Protein AF-A0A2I3H633-F1 (afdb_monomer)

Structure (mmCIF, N/CA/C/O backbone):
data_AF-A0A2I3H633-F1
#
_entry.id   AF-A0A2I3H633-F1
#
loop_
_atom_site.group_PDB
_atom_site.id
_atom_site.type_symbol
_atom_site.label_atom_id
_atom_site.label_alt_id
_atom_site.label_comp_id
_atom_site.label_asym_id
_atom_site.label_entity_id
_atom_site.label_seq_id
_atom_site.pdbx_PDB_ins_code
_atom_site.Cartn_x
_atom_site.Cartn_y
_atom_site.Cartn_z
_atom_site.occupancy
_atom_site.B_iso_or_equiv
_atom_site.auth_seq_id
_atom_site.auth_comp_id
_atom_site.auth_asym_id
_atom_site.auth_atom_id
_atom_site.pdbx_PDB_model_num
ATOM 1 N N . PRO A 1 1 ? 17.598 2.550 -34.022 1.00 52.38 1 PRO A N 1
ATOM 2 C CA . PRO A 1 1 ? 18.642 1.670 -33.444 1.00 52.38 1 PRO A CA 1
ATOM 3 C C . PRO A 1 1 ? 18.935 1.914 -31.949 1.00 52.38 1 PRO A C 1
ATOM 5 O O . PRO A 1 1 ? 19.451 1.009 -31.315 1.00 52.38 1 PRO A O 1
ATOM 8 N N . GLU A 1 2 ? 18.577 3.071 -31.370 1.00 52.66 2 GLU A N 1
ATOM 9 C CA . GLU A 1 2 ? 18.823 3.387 -29.941 1.00 52.66 2 GLU A CA 1
ATOM 10 C C . GLU A 1 2 ? 17.601 3.143 -29.018 1.00 52.66 2 GLU A C 1
ATOM 12 O O . GLU A 1 2 ? 17.654 3.430 -27.829 1.00 52.66 2 GLU A O 1
ATOM 17 N N . LEU A 1 3 ? 16.475 2.642 -29.548 1.00 57.84 3 LEU A N 1
ATOM 18 C CA . LEU A 1 3 ? 15.181 2.586 -28.838 1.00 57.84 3 LEU A CA 1
ATOM 19 C C . LEU A 1 3 ? 14.712 1.173 -28.447 1.00 57.84 3 LEU A C 1
ATOM 21 O O . LEU A 1 3 ? 13.641 1.034 -27.870 1.00 57.84 3 LEU A O 1
ATOM 25 N N . GLU A 1 4 ? 15.500 0.130 -28.715 1.00 59.31 4 GLU A N 1
ATOM 26 C CA . GLU A 1 4 ? 15.067 -1.270 -28.531 1.00 59.31 4 GLU A CA 1
ATOM 27 C C . GLU A 1 4 ? 15.746 -1.987 -27.346 1.00 59.31 4 GLU A C 1
ATOM 29 O O . GLU A 1 4 ? 15.409 -3.124 -27.035 1.00 59.31 4 GLU A O 1
ATOM 34 N N . CYS A 1 5 ? 16.665 -1.334 -26.621 1.00 47.81 5 CYS A N 1
ATOM 35 C CA . CYS A 1 5 ? 17.382 -1.961 -25.498 1.00 47.81 5 CYS A CA 1
ATOM 36 C C . CYS A 1 5 ? 16.684 -1.826 -24.129 1.00 47.81 5 CYS A C 1
ATOM 38 O O . CYS A 1 5 ? 17.108 -2.483 -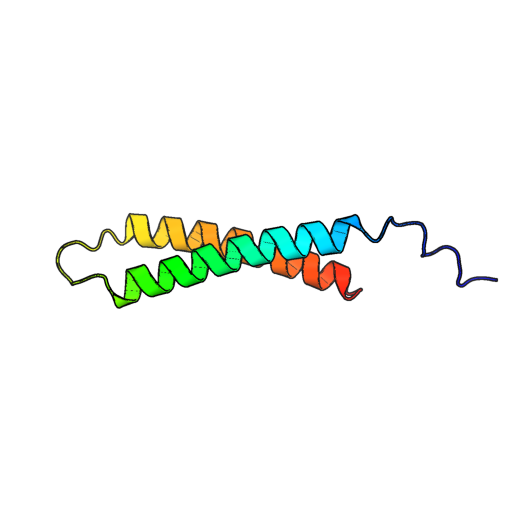23.177 1.00 47.81 5 CYS A O 1
ATOM 40 N N . LEU A 1 6 ? 15.624 -1.015 -24.004 1.00 51.44 6 LEU A N 1
ATOM 41 C CA . LEU A 1 6 ? 14.885 -0.859 -22.737 1.00 51.44 6 LEU A CA 1
ATOM 42 C C . LEU A 1 6 ? 13.839 -1.957 -22.481 1.00 51.44 6 LEU A C 1
ATOM 44 O O . LEU A 1 6 ? 13.256 -1.990 -21.402 1.00 51.44 6 LEU A O 1
ATOM 48 N N . ASP A 1 7 ? 13.644 -2.897 -23.409 1.00 48.41 7 ASP A N 1
ATOM 49 C CA . ASP A 1 7 ? 12.712 -4.022 -23.229 1.00 48.41 7 ASP A CA 1
ATOM 50 C C . ASP A 1 7 ? 13.307 -5.171 -22.379 1.00 48.41 7 ASP A C 1
ATOM 52 O O . ASP A 1 7 ? 12.625 -6.119 -21.996 1.00 48.41 7 ASP A O 1
ATOM 56 N N . ARG A 1 8 ? 14.593 -5.088 -21.992 1.00 42.12 8 ARG A N 1
ATOM 57 C CA . ARG A 1 8 ? 15.296 -6.135 -21.220 1.00 42.12 8 ARG A CA 1
ATOM 58 C C . ARG A 1 8 ? 15.038 -6.087 -19.706 1.00 42.12 8 ARG A C 1
ATOM 60 O O . ARG A 1 8 ? 15.854 -6.565 -18.919 1.00 42.12 8 ARG A O 1
ATOM 67 N N . MET A 1 9 ? 13.918 -5.525 -19.272 1.00 48.44 9 MET A N 1
ATOM 68 C CA . MET A 1 9 ? 13.408 -5.713 -17.915 1.00 48.44 9 MET A CA 1
ATOM 69 C C . MET A 1 9 ? 12.098 -6.456 -18.037 1.00 48.44 9 MET A C 1
ATOM 71 O O . MET A 1 9 ? 11.116 -5.839 -18.403 1.00 48.44 9 MET A O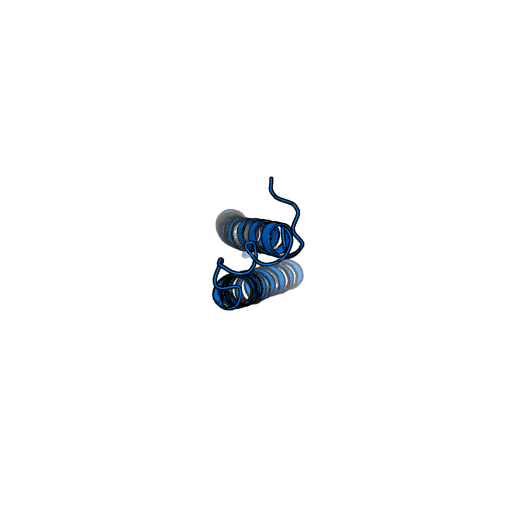 1
ATOM 75 N N . ASN A 1 10 ? 12.095 -7.756 -17.739 1.00 54.41 10 ASN A N 1
ATOM 76 C CA . ASN A 1 10 ? 10.941 -8.651 -17.831 1.00 54.41 10 ASN A CA 1
ATOM 77 C C . ASN A 1 10 ? 9.659 -7.969 -17.279 1.00 54.41 10 ASN A C 1
ATOM 79 O O . ASN A 1 10 ? 9.425 -8.010 -16.063 1.00 54.41 10 ASN A O 1
ATOM 83 N N . PRO A 1 11 ? 8.817 -7.336 -18.127 1.00 57.50 11 PRO A N 1
ATOM 84 C CA . PRO A 1 11 ? 7.786 -6.408 -17.656 1.00 57.50 11 PRO A CA 1
ATOM 85 C C . PRO A 1 11 ? 6.611 -7.142 -17.026 1.00 57.50 11 PRO A C 1
ATOM 87 O O . PRO A 1 11 ? 5.707 -6.518 -16.499 1.00 57.50 11 PRO A O 1
ATOM 90 N N . ALA A 1 12 ? 6.595 -8.474 -17.098 1.00 60.34 12 ALA A N 1
ATOM 91 C CA . ALA A 1 12 ? 5.484 -9.306 -16.665 1.00 60.34 12 ALA A CA 1
ATOM 92 C C . ALA A 1 12 ? 5.362 -9.414 -15.136 1.00 60.34 12 ALA A C 1
ATOM 94 O O . ALA A 1 12 ? 4.267 -9.656 -14.623 1.00 60.34 12 ALA A O 1
ATOM 95 N N . VAL A 1 13 ? 6.468 -9.238 -14.403 1.00 65.94 13 VAL A N 1
ATOM 96 C CA . VAL A 1 13 ? 6.517 -9.525 -12.958 1.00 65.94 13 VAL A CA 1
ATOM 97 C C . VAL A 1 13 ? 6.083 -8.321 -12.117 1.00 65.94 13 VAL A C 1
ATOM 99 O O . VAL A 1 13 ? 5.367 -8.481 -11.131 1.00 65.94 13 VAL A O 1
ATOM 102 N N . PHE A 1 14 ? 6.446 -7.109 -12.543 1.00 67.31 14 PHE A N 1
ATOM 103 C CA . PHE A 1 14 ? 6.055 -5.850 -11.900 1.00 67.31 14 PHE A CA 1
ATOM 104 C C . PHE A 1 14 ? 4.534 -5.625 -11.801 1.00 67.31 14 PHE A C 1
ATOM 106 O O . PHE A 1 14 ? 4.058 -5.359 -10.696 1.00 67.31 14 PHE A O 1
ATOM 113 N N . PRO A 1 15 ? 3.734 -5.765 -12.875 1.00 74.44 15 PRO A N 1
ATOM 114 C CA . PRO A 1 15 ? 2.288 -5.586 -12.807 1.00 74.44 15 PRO A CA 1
ATOM 115 C C . PRO A 1 15 ? 1.621 -6.691 -11.983 1.00 74.44 15 PRO A C 1
ATOM 117 O O . PRO A 1 15 ? 0.694 -6.396 -11.238 1.00 74.44 15 PRO A O 1
ATOM 120 N N . HIS A 1 16 ? 2.117 -7.934 -12.026 1.00 78.00 16 HIS A N 1
ATOM 121 C CA . HIS A 1 16 ? 1.602 -9.009 -11.167 1.00 78.00 16 HIS A CA 1
ATOM 122 C C . HIS A 1 16 ? 1.816 -8.702 -9.681 1.00 78.00 16 HIS A C 1
ATOM 124 O O . HIS A 1 16 ? 0.875 -8.802 -8.896 1.00 78.00 16 HIS A O 1
ATOM 130 N N . LEU A 1 17 ? 3.022 -8.276 -9.296 1.00 82.69 17 LEU A N 1
ATOM 131 C CA . LEU A 1 17 ? 3.319 -7.860 -7.922 1.00 82.69 17 LEU A CA 1
ATOM 132 C C . LEU A 1 17 ? 2.446 -6.670 -7.507 1.00 82.69 17 LEU A C 1
ATOM 134 O O . LEU A 1 17 ? 1.791 -6.731 -6.471 1.00 82.69 17 LEU A O 1
ATOM 138 N N . THR A 1 18 ? 2.368 -5.633 -8.345 1.00 84.81 18 THR A N 1
ATOM 139 C CA . THR A 1 18 ? 1.550 -4.435 -8.089 1.00 84.81 18 THR A CA 1
ATOM 140 C C . THR A 1 18 ? 0.095 -4.805 -7.828 1.00 84.81 18 THR A C 1
ATOM 142 O O . THR A 1 18 ? -0.467 -4.388 -6.820 1.00 84.81 18 THR A O 1
ATOM 145 N N . VAL A 1 19 ? -0.506 -5.624 -8.698 1.00 85.19 19 VAL A N 1
ATOM 146 C CA . VAL A 1 19 ? -1.907 -6.051 -8.583 1.00 85.19 19 VAL A CA 1
ATOM 147 C C . VAL A 1 19 ? -2.135 -6.870 -7.316 1.00 85.19 19 VAL A C 1
ATOM 149 O O . VAL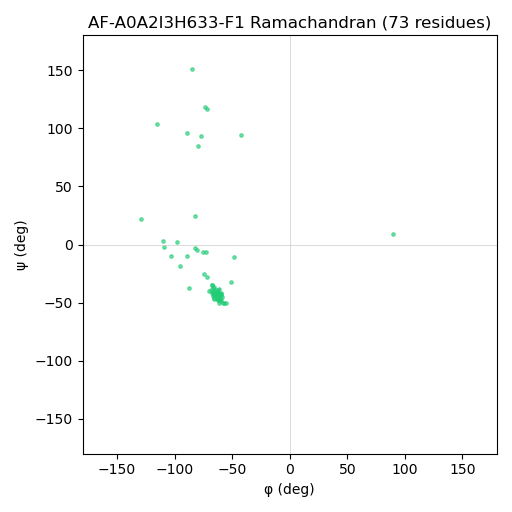 A 1 19 ? -3.127 -6.642 -6.631 1.00 85.19 19 VAL A O 1
ATOM 152 N N . VAL A 1 20 ? -1.223 -7.780 -6.961 1.00 88.50 20 VAL A N 1
ATOM 153 C CA . VAL A 1 20 ? -1.342 -8.589 -5.736 1.00 88.50 20 VAL A CA 1
ATOM 154 C C . VAL A 1 20 ? -1.237 -7.717 -4.481 1.00 88.50 20 VAL A C 1
ATOM 156 O O . VAL A 1 20 ? -2.082 -7.836 -3.592 1.00 88.50 20 VAL A O 1
ATOM 159 N N . LEU A 1 21 ? -0.261 -6.802 -4.415 1.00 87.69 21 LEU A N 1
ATOM 160 C CA . LEU A 1 21 ? -0.114 -5.880 -3.282 1.00 87.69 21 LEU A CA 1
ATOM 161 C C . LEU A 1 21 ? -1.320 -4.938 -3.155 1.00 87.69 21 LEU A C 1
ATOM 163 O O . LEU A 1 21 ? -1.828 -4.752 -2.049 1.00 87.69 21 LEU A O 1
ATOM 167 N N . LEU A 1 22 ? -1.812 -4.385 -4.271 1.00 88.62 22 LEU A N 1
ATOM 168 C CA . LEU A 1 22 ? -2.989 -3.511 -4.278 1.00 88.62 22 LEU A CA 1
ATOM 169 C C . LEU A 1 22 ? -4.269 -4.254 -3.907 1.00 88.62 22 LEU A C 1
ATOM 171 O O . LEU A 1 22 ? -5.073 -3.721 -3.149 1.00 88.62 22 LEU A O 1
ATOM 175 N N . ALA A 1 23 ? -4.471 -5.467 -4.421 1.00 91.00 23 ALA A N 1
ATOM 176 C CA . ALA A 1 23 ? -5.664 -6.254 -4.128 1.00 91.00 23 ALA A CA 1
ATOM 177 C C . ALA A 1 23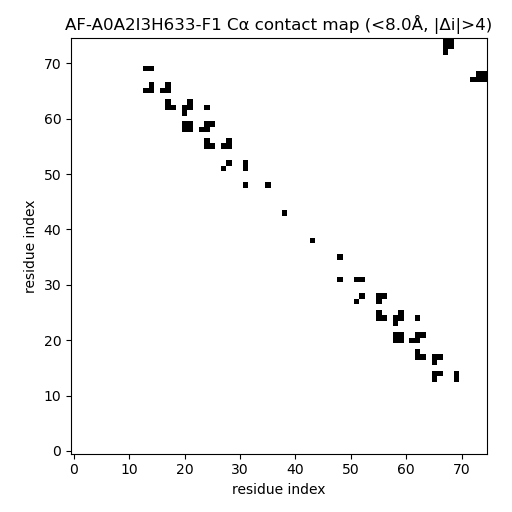 ? -5.749 -6.592 -2.635 1.00 91.00 23 ALA A C 1
ATOM 179 O O . ALA A 1 23 ? -6.791 -6.383 -2.014 1.00 91.00 23 ALA A O 1
ATOM 180 N N . ILE A 1 24 ? -4.641 -7.052 -2.046 1.00 88.94 24 ILE A N 1
ATOM 181 C CA . ILE A 1 24 ? -4.574 -7.359 -0.613 1.00 88.94 24 ILE A CA 1
ATOM 182 C C . ILE A 1 24 ? -4.716 -6.070 0.211 1.00 88.94 24 ILE A C 1
ATOM 184 O O . ILE A 1 24 ? -5.504 -6.040 1.155 1.00 88.94 24 ILE A O 1
ATOM 188 N N . GLY A 1 25 ? -4.027 -4.989 -0.173 1.00 87.56 25 GLY A N 1
ATOM 189 C CA . GLY A 1 25 ? -4.129 -3.683 0.485 1.00 87.56 25 GLY A CA 1
ATOM 190 C C . GLY A 1 25 ? -5.560 -3.141 0.507 1.00 87.56 25 GLY A C 1
ATOM 191 O O . GLY A 1 25 ? -6.081 -2.835 1.578 1.00 87.56 25 GLY A O 1
ATOM 192 N N . MET A 1 26 ? -6.242 -3.120 -0.644 1.00 87.69 26 MET A N 1
ATOM 193 C CA . MET A 1 26 ? -7.640 -2.685 -0.748 1.00 87.69 26 MET A CA 1
ATOM 194 C C . MET A 1 26 ? -8.584 -3.554 0.077 1.00 87.69 26 MET A C 1
ATOM 196 O O . MET A 1 26 ? -9.502 -3.025 0.703 1.00 87.69 26 MET A O 1
ATOM 200 N N . PHE A 1 27 ? -8.357 -4.868 0.115 1.00 88.19 27 PHE A N 1
ATOM 201 C CA . PHE A 1 27 ? -9.162 -5.771 0.931 1.00 88.19 27 PHE A CA 1
ATOM 202 C C . PHE A 1 27 ? -9.033 -5.439 2.424 1.00 88.19 27 PHE A C 1
ATOM 204 O O . PHE A 1 27 ? -10.045 -5.305 3.112 1.00 88.19 27 PHE A O 1
ATOM 211 N N . PHE A 1 28 ? -7.809 -5.223 2.915 1.00 84.25 28 PHE A N 1
ATOM 212 C CA . PHE A 1 28 ? -7.566 -4.824 4.305 1.00 84.25 28 PHE A CA 1
ATOM 213 C C . PHE A 1 28 ? -8.121 -3.432 4.631 1.00 84.25 28 PHE A C 1
ATOM 215 O O . PHE A 1 28 ? -8.700 -3.251 5.703 1.00 84.25 28 PHE A O 1
ATOM 222 N N . THR A 1 29 ? -8.002 -2.457 3.725 1.00 85.69 29 THR A N 1
ATOM 223 C CA . THR A 1 29 ? -8.575 -1.114 3.918 1.00 85.69 29 THR A CA 1
ATOM 224 C C . THR A 1 29 ? -10.103 -1.151 3.946 1.00 85.69 29 THR A C 1
ATOM 226 O O . THR A 1 29 ? -10.711 -0.529 4.814 1.00 85.69 29 THR A O 1
ATOM 229 N N . ALA A 1 30 ? -10.741 -1.909 3.049 1.00 87.00 30 ALA A N 1
ATOM 230 C CA . ALA A 1 30 ? -12.192 -2.084 3.049 1.00 87.00 30 ALA A CA 1
ATOM 231 C C . ALA A 1 30 ? -12.670 -2.785 4.329 1.00 87.00 30 ALA A C 1
ATOM 233 O O . ALA A 1 30 ? -13.645 -2.358 4.945 1.00 87.00 30 ALA A O 1
ATOM 234 N N . TRP A 1 31 ? -11.947 -3.818 4.766 1.00 81.62 31 TRP A N 1
ATOM 235 C CA . TRP A 1 31 ? -12.222 -4.521 6.015 1.00 81.62 31 TRP A CA 1
ATOM 236 C C . TRP A 1 31 ? -12.103 -3.595 7.230 1.00 81.62 31 TRP A C 1
ATOM 238 O O . TRP A 1 31 ? -12.973 -3.616 8.097 1.00 81.62 31 TRP A O 1
ATOM 248 N N . PHE A 1 32 ? -11.081 -2.732 7.269 1.00 80.19 32 PHE A N 1
ATOM 249 C CA . PHE A 1 32 ? -10.930 -1.705 8.301 1.00 80.19 32 PHE A CA 1
ATOM 250 C C . PHE A 1 32 ? -12.113 -0.731 8.319 1.00 80.19 32 PHE A C 1
ATOM 252 O O . PHE A 1 32 ? -12.694 -0.522 9.380 1.00 80.19 32 PHE A O 1
ATOM 259 N N . PHE A 1 33 ? -12.532 -0.213 7.159 1.00 80.44 33 PHE A N 1
ATOM 260 C CA . PHE A 1 33 ? -13.704 0.664 7.068 1.00 80.44 33 PHE A CA 1
ATOM 261 C C . PHE A 1 33 ? -14.983 -0.023 7.555 1.00 80.44 33 PHE A C 1
ATOM 263 O O . PHE A 1 33 ? -15.758 0.580 8.293 1.00 80.44 33 PHE A O 1
ATOM 270 N N . VAL A 1 34 ? -15.205 -1.289 7.194 1.00 84.69 34 VAL A N 1
ATOM 271 C CA . VAL A 1 34 ? -16.365 -2.058 7.677 1.00 84.69 34 VAL A CA 1
ATOM 272 C C . VAL A 1 34 ? -16.301 -2.253 9.192 1.00 84.69 34 VAL A C 1
ATOM 274 O O . VAL A 1 34 ? -17.315 -2.065 9.869 1.00 84.69 34 VAL A O 1
ATOM 277 N N . TYR A 1 35 ? -15.127 -2.586 9.736 1.00 76.62 35 TYR A N 1
ATOM 278 C CA . TYR A 1 35 ? -14.932 -2.709 11.181 1.00 76.62 35 TYR A CA 1
ATOM 279 C C . TYR A 1 35 ? -15.180 -1.382 11.898 1.00 76.62 35 TYR A C 1
ATOM 281 O O . TYR A 1 35 ? -15.900 -1.364 12.890 1.00 76.62 35 TYR A O 1
ATOM 289 N N . GLU A 1 36 ? -14.665 -0.270 11.382 1.00 75.06 36 GLU A N 1
ATOM 290 C CA . GLU A 1 36 ? -14.830 1.047 11.995 1.00 75.06 36 GLU A CA 1
ATOM 291 C C . GLU A 1 36 ? -16.286 1.538 11.947 1.00 75.06 36 GLU A C 1
ATOM 293 O O . GLU A 1 36 ? -16.792 2.047 12.948 1.00 75.06 36 GLU A O 1
ATOM 298 N N . VAL A 1 37 ? -16.983 1.334 10.823 1.00 77.81 37 VAL A N 1
ATOM 299 C CA . VAL A 1 37 ? -18.387 1.754 10.641 1.00 77.81 37 VAL A CA 1
ATOM 300 C C . VAL A 1 37 ? -19.360 0.887 11.453 1.00 77.81 37 VAL A C 1
ATOM 302 O O . VAL A 1 37 ? -20.417 1.369 11.859 1.00 77.81 37 VAL A O 1
ATOM 305 N N . THR A 1 38 ? -19.012 -0.374 11.727 1.00 71.00 38 THR A N 1
ATOM 306 C CA . THR A 1 38 ? -19.882 -1.322 12.454 1.00 71.00 38 THR A CA 1
ATOM 307 C C . THR A 1 38 ? -19.580 -1.385 13.959 1.00 71.00 38 THR A C 1
ATOM 309 O O . THR A 1 38 ? -20.418 -1.840 14.741 1.00 71.00 38 THR A O 1
ATOM 312 N N . SER A 1 39 ? -18.403 -0.931 14.404 1.00 58.53 39 SER A N 1
ATOM 313 C CA . SER A 1 39 ? -17.984 -1.041 15.807 1.00 58.53 39 SER A CA 1
ATOM 314 C C . SER A 1 39 ? -18.762 -0.078 16.713 1.00 58.53 39 SER A C 1
ATOM 316 O O . SER A 1 39 ? -18.685 1.147 16.598 1.00 58.53 39 SER A O 1
ATOM 318 N N . THR A 1 40 ? -19.527 -0.639 17.653 1.00 60.22 40 THR A N 1
ATOM 319 C CA . THR A 1 40 ? -20.280 0.127 18.656 1.00 60.22 40 THR A CA 1
ATOM 320 C C . THR A 1 40 ? -19.391 0.463 19.861 1.00 60.22 40 THR A C 1
ATOM 322 O O . THR A 1 40 ? -18.448 -0.254 20.189 1.00 60.22 40 THR A O 1
ATOM 325 N N . LYS A 1 41 ? -19.691 1.583 20.535 1.00 55.19 41 LYS A N 1
ATOM 326 C CA . LYS A 1 41 ? -18.885 2.266 21.576 1.00 55.19 41 LYS A CA 1
ATOM 327 C C . LYS A 1 41 ? -18.315 1.413 22.731 1.00 55.19 41 LYS A C 1
ATOM 329 O O . LYS A 1 41 ? -17.517 1.945 23.492 1.00 55.19 41 LYS A O 1
ATOM 334 N N . TYR A 1 42 ? -18.724 0.156 22.902 1.00 50.41 42 TYR A N 1
ATOM 335 C CA . TYR A 1 42 ? -18.451 -0.652 24.099 1.00 50.41 42 TYR A CA 1
ATOM 336 C C . TYR A 1 42 ? -17.331 -1.701 23.938 1.00 50.41 42 TYR A C 1
ATOM 338 O O . TYR A 1 42 ? -16.895 -2.266 24.9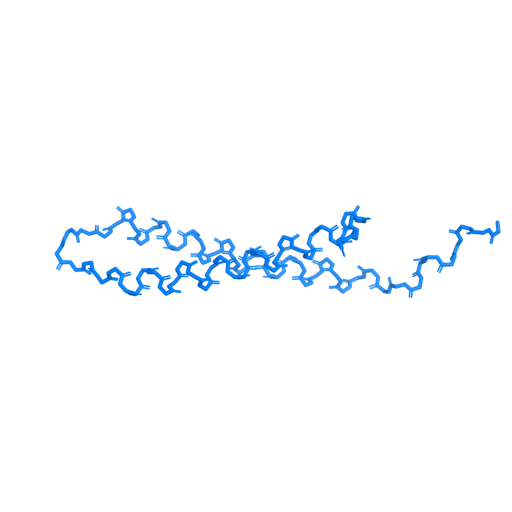36 1.00 50.41 42 TYR A O 1
ATOM 346 N N . THR A 1 43 ? -16.831 -1.944 22.719 1.00 52.22 43 THR A N 1
ATOM 347 C CA . THR A 1 43 ? -15.770 -2.939 22.429 1.00 52.22 43 THR A CA 1
ATOM 348 C C . THR A 1 43 ? -14.605 -2.369 21.607 1.00 52.22 43 THR A C 1
ATOM 350 O O . THR A 1 43 ? -13.901 -3.115 20.928 1.00 52.22 43 THR A O 1
ATOM 353 N N . ARG A 1 44 ? -14.406 -1.042 21.610 1.00 56.25 44 ARG A N 1
ATOM 354 C CA . ARG A 1 44 ? -13.359 -0.389 20.804 1.00 56.25 44 ARG A CA 1
ATOM 355 C C . ARG A 1 44 ? -11.972 -0.560 21.419 1.00 56.25 44 ARG A C 1
ATOM 357 O O . ARG A 1 44 ? -11.519 0.273 22.200 1.00 56.25 44 ARG A O 1
ATOM 364 N N . ASP A 1 45 ? -11.261 -1.591 20.982 1.00 66.00 45 ASP A N 1
ATOM 365 C CA . ASP A 1 45 ? -9.809 -1.665 21.120 1.00 66.00 45 ASP A CA 1
ATOM 366 C C . ASP A 1 45 ? -9.141 -0.825 20.021 1.00 66.00 45 ASP A C 1
ATOM 368 O O . ASP A 1 45 ? -8.726 -1.344 18.981 1.00 66.00 45 ASP A O 1
ATOM 372 N N . ILE A 1 46 ? -8.991 0.481 20.274 1.00 71.56 46 ILE A N 1
ATOM 373 C CA . ILE A 1 46 ? -8.288 1.428 19.383 1.00 71.56 46 ILE A CA 1
ATOM 374 C C . ILE A 1 46 ? -6.893 0.906 18.996 1.00 71.56 46 ILE A C 1
ATOM 376 O O . ILE A 1 46 ? -6.430 1.116 17.881 1.00 71.56 46 ILE A O 1
ATOM 380 N N . TYR A 1 47 ? -6.231 0.165 19.891 1.00 75.75 47 TYR A N 1
ATOM 381 C CA . TYR A 1 47 ? -4.939 -0.465 19.616 1.00 75.75 47 TYR A CA 1
ATOM 382 C C . TYR A 1 47 ? -4.998 -1.514 18.501 1.00 7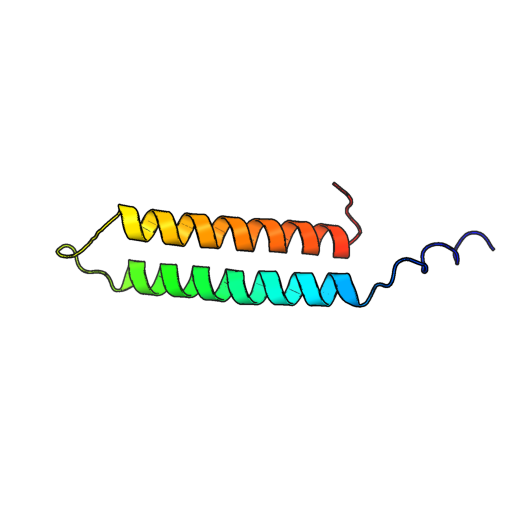5.75 47 TYR A C 1
ATOM 384 O O . TYR A 1 47 ? -4.105 -1.544 17.655 1.00 75.75 47 TYR A O 1
ATOM 392 N N . LYS A 1 48 ? -6.032 -2.366 18.475 1.00 73.12 48 LYS A N 1
ATOM 393 C CA . LYS A 1 48 ? -6.204 -3.363 17.407 1.00 73.12 48 LYS A CA 1
ATOM 394 C C . LYS A 1 48 ? -6.571 -2.702 16.085 1.00 73.12 48 LYS A C 1
ATOM 396 O O . LYS A 1 48 ? -6.051 -3.105 15.047 1.00 73.12 48 LYS A O 1
ATOM 401 N N . GLU A 1 49 ? -7.429 -1.687 16.135 1.00 78.56 49 GLU A N 1
ATOM 402 C CA . GLU A 1 49 ? -7.823 -0.888 14.969 1.00 78.56 49 GLU A CA 1
ATOM 403 C C . GLU A 1 49 ? -6.599 -0.196 14.344 1.00 78.56 49 GLU A C 1
ATOM 405 O O . GLU A 1 49 ? -6.359 -0.316 13.141 1.00 78.56 49 GLU A O 1
ATOM 410 N N . LEU A 1 50 ? -5.762 0.438 15.172 1.00 82.44 50 LEU A N 1
ATOM 411 C CA . LEU A 1 50 ? -4.555 1.125 14.720 1.00 82.44 50 LEU A CA 1
ATOM 412 C C . LEU A 1 50 ? -3.546 0.149 14.102 1.00 82.44 50 LEU A C 1
ATOM 414 O O . LEU A 1 50 ? -3.003 0.437 13.039 1.00 82.44 50 LEU A O 1
ATOM 418 N N . LEU A 1 51 ? -3.348 -1.026 14.709 1.00 84.75 51 LEU A N 1
ATOM 419 C CA . LEU A 1 51 ? -2.478 -2.076 14.169 1.00 84.75 51 LEU A CA 1
ATOM 420 C C . LEU A 1 51 ? -2.929 -2.538 12.778 1.00 84.75 51 LEU A C 1
ATOM 422 O O . LEU A 1 51 ? -2.104 -2.641 11.871 1.00 84.75 51 LEU A O 1
ATOM 426 N N . ILE A 1 52 ? -4.233 -2.769 12.591 1.00 82.94 52 ILE A N 1
ATOM 427 C CA . ILE A 1 52 ? -4.785 -3.175 11.292 1.00 82.94 52 ILE A CA 1
ATOM 428 C C . ILE A 1 52 ? -4.620 -2.055 10.252 1.00 82.94 52 ILE A C 1
ATOM 430 O O . ILE A 1 52 ? -4.220 -2.330 9.121 1.00 82.94 52 ILE A O 1
ATOM 434 N N . SER A 1 53 ? -4.870 -0.797 10.635 1.00 85.19 53 SER A N 1
ATOM 435 C CA . SER A 1 53 ? -4.759 0.355 9.730 1.00 85.19 53 SER A CA 1
ATOM 436 C C . SER A 1 53 ? -3.308 0.627 9.320 1.00 85.19 53 SER A C 1
ATOM 438 O O . SER A 1 53 ? -3.041 0.963 8.167 1.00 85.19 53 SER A O 1
ATOM 440 N N . LEU A 1 54 ? -2.356 0.398 10.231 1.00 88.31 54 LEU A N 1
ATOM 441 C CA . LEU A 1 54 ? -0.925 0.520 9.978 1.00 88.31 54 LEU A CA 1
ATOM 442 C C . LEU A 1 54 ? -0.460 -0.536 8.969 1.00 88.31 54 LEU A C 1
ATOM 444 O O . LEU A 1 54 ? 0.229 -0.207 8.004 1.00 88.31 54 LEU A O 1
ATOM 448 N N . VAL A 1 55 ? -0.875 -1.792 9.159 1.00 86.69 55 VAL A N 1
ATOM 449 C CA . VAL A 1 55 ?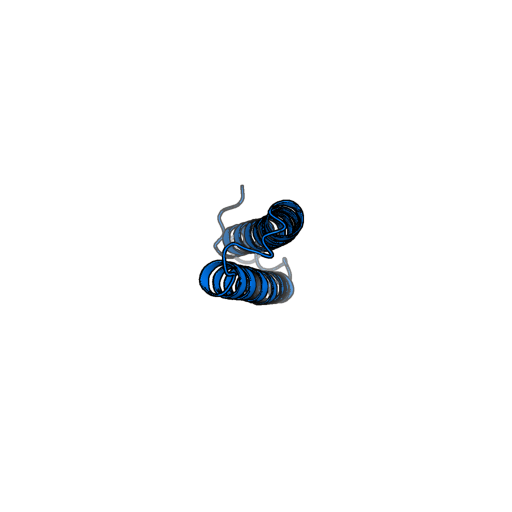 -0.566 -2.885 8.226 1.00 86.69 55 VAL A CA 1
ATOM 450 C C . VAL A 1 55 ? -1.198 -2.619 6.857 1.00 86.69 55 VAL A C 1
ATOM 452 O O . VAL A 1 55 ? -0.518 -2.760 5.841 1.00 86.69 55 VAL A O 1
ATOM 455 N N . ALA A 1 56 ? -2.454 -2.166 6.815 1.00 87.38 56 ALA A N 1
ATOM 456 C CA . ALA A 1 56 ? -3.128 -1.811 5.568 1.00 87.38 56 ALA A CA 1
ATOM 457 C C . ALA A 1 56 ? -2.408 -0.668 4.832 1.00 87.38 56 ALA A C 1
ATOM 459 O O . ALA A 1 56 ? -2.154 -0.776 3.634 1.00 87.38 56 ALA A O 1
ATOM 460 N N . SER A 1 57 ? -2.021 0.394 5.548 1.00 89.00 57 SER A N 1
ATOM 461 C CA . SER A 1 57 ? -1.307 1.548 4.987 1.00 89.00 57 SER A CA 1
ATOM 462 C C . SER A 1 57 ? 0.074 1.174 4.443 1.00 89.00 57 SER A C 1
ATOM 464 O O . SER A 1 57 ? 0.447 1.625 3.362 1.00 89.00 57 SER A O 1
ATOM 466 N N . LEU A 1 58 ? 0.808 0.286 5.124 1.00 89.56 58 LEU A N 1
ATOM 467 C CA . LEU A 1 58 ? 2.080 -0.237 4.617 1.00 89.56 58 LEU A CA 1
ATOM 468 C C . LEU A 1 58 ? 1.889 -0.997 3.301 1.00 89.56 58 LEU A C 1
ATOM 470 O O . LEU A 1 58 ? 2.570 -0.699 2.321 1.00 89.56 58 LEU A O 1
ATOM 474 N N . PHE A 1 59 ? 0.944 -1.939 3.250 1.00 88.00 59 PHE A N 1
ATOM 475 C CA . PHE A 1 59 ? 0.662 -2.701 2.028 1.00 88.00 59 PHE A CA 1
ATOM 476 C C . PHE A 1 59 ? 0.201 -1.802 0.877 1.00 88.00 59 PHE A C 1
ATOM 478 O O . PHE A 1 59 ? 0.680 -1.949 -0.249 1.00 88.00 59 PHE A O 1
ATOM 485 N N . MET A 1 60 ? -0.681 -0.843 1.160 1.00 88.31 60 MET A N 1
ATOM 486 C CA . MET A 1 60 ? -1.175 0.109 0.168 1.00 88.31 60 MET A CA 1
ATOM 487 C C . MET A 1 60 ? -0.057 1.044 -0.319 1.00 88.31 60 MET A C 1
ATOM 489 O O . MET A 1 60 ? 0.061 1.284 -1.517 1.00 88.31 60 MET A O 1
ATOM 493 N N . GLY A 1 61 ? 0.812 1.512 0.582 1.00 89.25 61 GLY A N 1
ATOM 494 C CA . GLY A 1 61 ? 1.972 2.343 0.258 1.00 89.25 61 GLY A CA 1
ATOM 495 C C . GLY A 1 61 ? 2.971 1.624 -0.648 1.00 89.25 61 GLY A C 1
ATOM 496 O O . GLY A 1 61 ? 3.362 2.168 -1.679 1.00 89.25 61 GLY A O 1
ATOM 497 N N . PHE A 1 62 ? 3.318 0.372 -0.333 1.00 87.38 62 PHE A N 1
ATOM 498 C CA . PHE A 1 62 ? 4.150 -0.451 -1.218 1.00 87.38 62 PHE A CA 1
ATOM 499 C C . PHE A 1 62 ? 3.472 -0.716 -2.570 1.00 87.38 62 PHE A C 1
ATOM 501 O O . PHE A 1 62 ? 4.133 -0.630 -3.604 1.00 87.38 62 PHE A O 1
ATOM 508 N N . GLY A 1 63 ? 2.161 -0.981 -2.591 1.00 87.50 63 GLY A N 1
ATOM 509 C CA . GLY A 1 63 ? 1.403 -1.146 -3.834 1.00 87.50 63 GLY A CA 1
ATOM 510 C C . GLY A 1 63 ? 1.452 0.094 -4.733 1.00 87.50 63 GLY A C 1
ATOM 511 O O . GL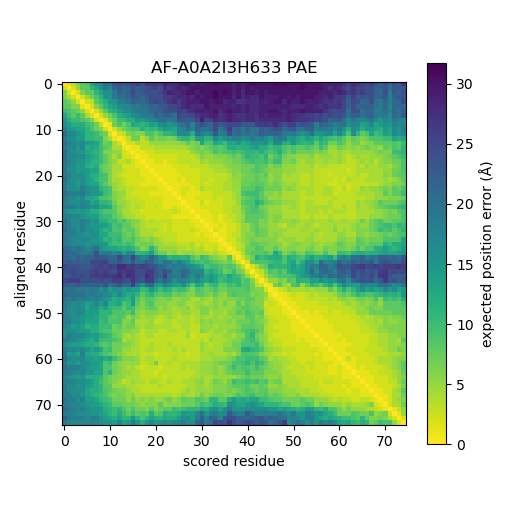Y A 1 63 ? 1.661 -0.029 -5.939 1.00 87.50 63 GLY A O 1
ATOM 512 N N . VAL A 1 64 ? 1.337 1.293 -4.152 1.00 87.31 64 VAL A N 1
ATOM 513 C CA . VAL A 1 64 ? 1.429 2.565 -4.889 1.00 87.31 64 VAL A CA 1
ATOM 514 C C . VAL A 1 64 ? 2.846 2.822 -5.406 1.00 87.31 64 VAL A C 1
ATOM 516 O O . VAL A 1 64 ? 2.983 3.263 -6.543 1.00 87.31 64 VAL A O 1
ATOM 519 N N . LEU A 1 65 ? 3.897 2.503 -4.640 1.00 86.00 65 LEU A N 1
ATOM 520 C CA . LEU A 1 65 ? 5.287 2.605 -5.117 1.00 86.00 65 LEU A CA 1
ATOM 521 C C . LEU A 1 65 ? 5.530 1.721 -6.347 1.00 86.00 65 LEU A C 1
ATOM 523 O O . LEU A 1 65 ? 6.123 2.166 -7.326 1.00 86.00 65 LEU A O 1
ATOM 527 N N . PHE A 1 66 ? 5.024 0.487 -6.320 1.00 82.00 66 PHE A N 1
ATOM 528 C CA . PHE A 1 66 ? 5.109 -0.433 -7.454 1.00 82.00 66 PHE A CA 1
ATOM 529 C C . PHE A 1 66 ? 4.297 0.048 -8.668 1.00 82.00 66 PHE A C 1
ATOM 531 O O . PHE A 1 66 ? 4.761 -0.077 -9.802 1.00 82.00 66 PHE A O 1
ATOM 538 N N . LEU A 1 67 ? 3.131 0.660 -8.441 1.00 83.88 67 LEU A N 1
ATOM 539 C CA . LEU A 1 67 ? 2.326 1.278 -9.499 1.00 83.88 67 LEU A CA 1
ATOM 540 C C . LEU A 1 67 ? 3.053 2.467 -10.137 1.00 83.88 67 LEU A C 1
ATOM 542 O O . LEU A 1 67 ? 3.066 2.594 -11.360 1.00 83.88 67 LEU A O 1
ATOM 546 N N . LEU A 1 68 ? 3.694 3.310 -9.324 1.00 84.00 68 LEU A N 1
ATOM 547 C CA . LEU A 1 68 ? 4.482 4.449 -9.795 1.00 84.00 68 LEU A CA 1
ATOM 548 C C . LEU A 1 68 ? 5.659 3.983 -10.666 1.00 84.00 68 LEU A C 1
ATOM 550 O O . LEU A 1 68 ? 5.882 4.517 -11.754 1.00 84.00 68 LEU A O 1
ATOM 554 N N . LEU A 1 69 ? 6.332 2.913 -10.234 1.00 79.12 69 LEU A N 1
ATOM 555 C CA . LEU A 1 69 ? 7.391 2.266 -11.003 1.00 79.12 69 LEU A CA 1
ATOM 556 C C . LEU A 1 69 ? 6.864 1.706 -12.337 1.00 79.12 69 LEU A C 1
ATOM 558 O O . LEU A 1 69 ? 7.529 1.822 -13.363 1.00 79.12 69 LEU A O 1
ATOM 562 N N . TRP A 1 70 ? 5.653 1.137 -12.340 1.00 72.75 70 TRP A N 1
ATOM 563 C CA . TRP A 1 70 ? 5.007 0.621 -13.551 1.00 72.75 70 TRP A CA 1
ATOM 564 C C . TRP A 1 70 ? 4.637 1.727 -14.550 1.00 72.75 70 TRP A C 1
ATOM 566 O O . TRP A 1 70 ? 4.796 1.528 -15.753 1.00 72.75 70 TRP A O 1
ATOM 576 N N . VAL A 1 71 ? 4.201 2.902 -14.081 1.00 78.62 71 VAL A N 1
ATOM 577 C CA . VAL A 1 71 ? 3.866 4.040 -14.959 1.00 78.62 71 VAL A CA 1
ATOM 578 C C . VAL A 1 71 ? 5.108 4.715 -15.569 1.00 78.62 71 VAL A C 1
ATOM 580 O O . VAL A 1 71 ? 4.977 5.579 -16.434 1.00 78.62 71 VAL A O 1
ATOM 583 N N . GLY A 1 72 ? 6.313 4.310 -15.148 1.00 72.56 72 GLY A N 1
ATOM 584 C CA . GLY A 1 72 ? 7.588 4.837 -15.638 1.00 72.56 72 GLY A CA 1
ATOM 585 C C . GLY A 1 72 ? 8.105 6.049 -14.860 1.00 72.56 72 GLY A C 1
ATOM 586 O O . GLY A 1 72 ? 9.090 6.662 -15.271 1.00 72.56 72 GLY A O 1
ATOM 587 N N . ILE A 1 73 ? 7.473 6.392 -13.733 1.00 74.75 73 ILE A N 1
ATOM 588 C CA . ILE A 1 73 ? 7.977 7.409 -12.810 1.00 74.75 73 ILE A CA 1
ATOM 589 C C . ILE A 1 73 ? 8.886 6.692 -11.809 1.00 74.75 73 ILE A C 1
ATOM 591 O O . ILE A 1 73 ? 8.437 6.108 -10.823 1.00 74.75 73 ILE A O 1
ATOM 595 N N . TYR A 1 74 ? 10.184 6.716 -12.103 1.00 60.25 74 TYR A N 1
ATOM 596 C CA . TYR A 1 74 ? 11.218 6.299 -11.164 1.00 60.25 74 TYR A CA 1
ATOM 597 C C . TYR A 1 74 ? 11.369 7.381 -10.086 1.00 60.25 74 TYR A C 1
ATOM 599 O O . TYR A 1 74 ? 11.667 8.532 -10.406 1.00 60.25 74 TYR A O 1
ATOM 607 N N . VAL A 1 75 ? 11.113 7.009 -8.829 1.00 59.84 75 VAL A N 1
ATOM 608 C CA . VAL A 1 75 ? 11.411 7.806 -7.625 1.00 59.84 75 VAL A CA 1
ATOM 609 C C . VAL A 1 75 ? 12.858 7.599 -7.201 1.00 59.84 75 VAL A C 1
ATOM 611 O O . VAL A 1 75 ? 13.337 6.448 -7.320 1.00 59.84 75 VAL A O 1
#

Nearest PDB structures (foldseek):
  6s7t-assembly1_C  TM=9.070E-01  e=3.909E-07  Homo sapiens
  8pn9-assembly1_C  TM=8.998E-01  e=5.950E-07  Homo sapiens

InterPro domains:
  IPR007915 Oligosaccharyltransferase complex subunit [PF05251] (10-75)
  IPR007915 Oligosaccharyltransferase complex subunit [PTHR13636] (9-75)

Organism: Nomascus leucogenys (NCBI:txid61853)

Radius of gyration: 17.89 Å; Cα contacts (8 Å, |Δi|>4): 42; chains: 1; bounding box: 39×17×58 Å

Foldseek 3Di:
DPPPPVPPPPLVVLVVLLCVLQVVLVVLVVVLVVCVVPDDPPPDPVVVSVVSVVVSCVSNVVSVQSVCVSVVNDD

Secondary structure (DSSP, 8-state):
--SSGGG-S-TTHHHHHHHHHHHHHHHHHHHHHHHHHH--TTS--HHHHHHHHHHHHHHHHHHHHHHHHHTT---

Sequence (75 aa):
PELECLDRMNPAVFPHLTVVLLAIGMFFTAWFFVYEVTSTKYTRDIYKELLISLVASLFMGFGVLFLLLWVGIYV

Mean predicted aligned error: 10.16 Å

pLDDT: mean 74.66, std 13.76, range [42.12, 91.0]

Solvent-accessible surface area (backbone atoms only — not comparable to full-atom values): 4372 Å² total; per-residue (Å²): 137,89,80,73,75,80,70,82,54,78,68,72,54,56,59,52,50,22,50,5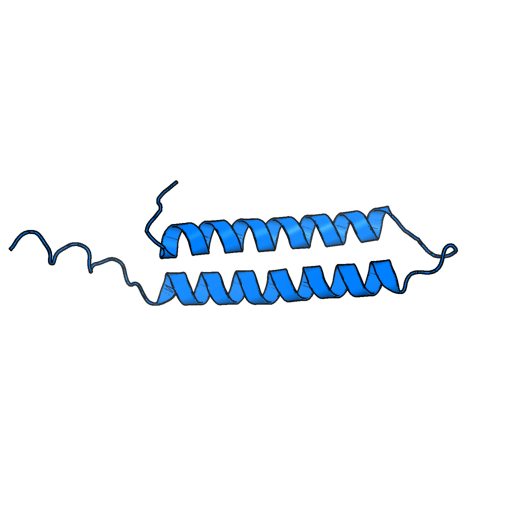2,35,37,53,54,15,51,51,46,48,51,49,47,51,52,50,62,77,67,60,57,95,88,74,74,55,62,68,60,54,50,53,52,52,51,53,22,48,51,36,37,51,53,16,49,54,42,45,37,50,70,76,67,52,80,129